Protein AF-A0A2W6NE05-F1 (afdb_monomer_lite)

Foldseek 3Di:
DVVVLLVVLVVQLVVLCVQLVVCLVVLPLVSVLSSQLSNVVSVCVVVVNNVCSVVSNVVSVVVSVVSVVVVVVD

Structure (mmCIF, N/CA/C/O backbone):
data_AF-A0A2W6NE05-F1
#
_entry.id   AF-A0A2W6NE05-F1
#
loop_
_atom_site.group_PDB
_atom_site.id
_atom_site.type_symbol
_atom_site.label_atom_id
_atom_site.label_alt_id
_atom_site.label_comp_id
_atom_site.label_asym_id
_atom_site.label_entity_id
_atom_site.label_seq_id
_atom_site.pdbx_PDB_ins_code
_atom_site.Cartn_x
_atom_site.Cartn_y
_atom_site.Cartn_z
_atom_site.occupancy
_atom_site.B_iso_or_equiv
_atom_site.auth_seq_id
_atom_site.auth_comp_id
_atom_site.auth_asym_id
_atom_site.auth_atom_id
_atom_site.pdbx_PDB_model_num
ATOM 1 N N . MET A 1 1 ? 13.300 5.156 -21.066 1.00 57.09 1 MET A N 1
ATOM 2 C CA . MET A 1 1 ? 12.754 6.025 -19.992 1.00 57.09 1 MET A CA 1
ATOM 3 C C . MET A 1 1 ? 12.133 5.196 -18.859 1.00 57.09 1 MET A C 1
ATOM 5 O O . MET A 1 1 ? 11.465 5.726 -17.981 1.00 57.09 1 MET A O 1
ATOM 9 N N . ASP A 1 2 ? 12.426 3.897 -18.823 1.00 66.50 2 ASP A N 1
ATOM 10 C CA . ASP A 1 2 ? 11.648 2.903 -18.082 1.00 66.50 2 ASP A CA 1
ATOM 11 C C . ASP A 1 2 ? 12.208 2.638 -16.685 1.00 66.50 2 ASP A C 1
ATOM 13 O O . ASP A 1 2 ? 11.461 2.391 -15.746 1.00 66.50 2 ASP A O 1
ATOM 17 N N . VAL A 1 3 ? 13.525 2.784 -16.512 1.00 70.75 3 VAL A N 1
ATOM 18 C CA . VAL A 1 3 ? 14.194 2.571 -15.219 1.00 70.75 3 VAL A CA 1
ATOM 19 C C . VAL A 1 3 ? 13.771 3.626 -14.196 1.00 70.75 3 VAL A C 1
ATOM 21 O O . VAL A 1 3 ? 13.467 3.291 -13.056 1.00 70.75 3 VAL A O 1
ATOM 24 N N . PHE A 1 4 ? 13.697 4.895 -14.610 1.00 76.19 4 PHE A N 1
ATOM 25 C CA . PHE A 1 4 ? 13.287 5.989 -13.727 1.00 76.19 4 PHE A CA 1
ATOM 26 C C . PHE A 1 4 ? 11.804 5.876 -13.349 1.00 76.19 4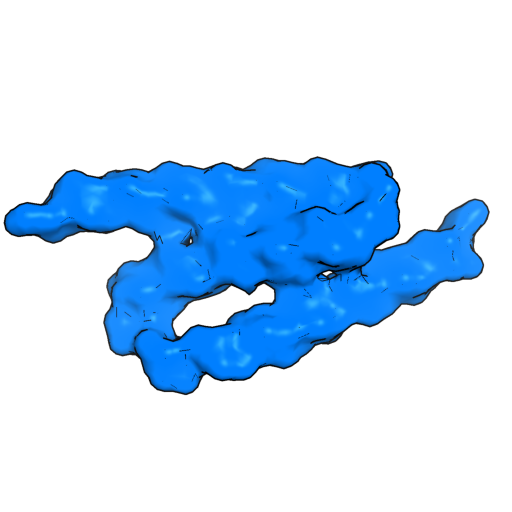 PHE A C 1
ATOM 28 O O . PHE A 1 4 ? 11.452 6.051 -12.186 1.00 76.19 4 PHE A O 1
ATOM 35 N N . ASN A 1 5 ? 10.945 5.506 -14.305 1.00 75.06 5 ASN A N 1
ATOM 36 C CA . ASN A 1 5 ? 9.516 5.314 -14.065 1.00 75.06 5 ASN A CA 1
ATOM 37 C C . ASN A 1 5 ? 9.249 4.114 -13.137 1.00 75.06 5 ASN A C 1
ATOM 39 O O . ASN A 1 5 ? 8.493 4.233 -12.176 1.00 75.06 5 ASN A O 1
ATOM 43 N N . ASN A 1 6 ? 9.939 2.987 -13.345 1.00 75.69 6 ASN A N 1
ATOM 44 C CA . ASN A 1 6 ? 9.832 1.824 -12.461 1.00 75.69 6 ASN A CA 1
ATOM 45 C C . ASN A 1 6 ? 10.370 2.103 -11.055 1.00 75.69 6 ASN A C 1
ATOM 47 O O . ASN A 1 6 ? 9.749 1.688 -10.078 1.00 75.69 6 ASN A O 1
ATOM 51 N N . ALA A 1 7 ? 11.488 2.825 -10.933 1.00 79.19 7 ALA A N 1
ATOM 52 C CA . ALA A 1 7 ? 12.020 3.232 -9.635 1.00 79.19 7 ALA A CA 1
ATOM 53 C C . ALA A 1 7 ? 11.035 4.147 -8.891 1.00 79.19 7 ALA A C 1
ATOM 55 O O . ALA A 1 7 ? 10.788 3.955 -7.702 1.00 79.19 7 ALA A O 1
ATOM 56 N N . PHE A 1 8 ? 10.416 5.094 -9.599 1.00 80.25 8 PHE A N 1
ATOM 57 C CA . PHE A 1 8 ? 9.415 5.992 -9.029 1.00 80.25 8 PHE A CA 1
ATOM 58 C C . PHE A 1 8 ? 8.161 5.236 -8.559 1.00 80.25 8 PHE A C 1
ATOM 60 O O . PHE A 1 8 ? 7.687 5.466 -7.447 1.00 80.25 8 PHE A O 1
ATOM 67 N N . LEU A 1 9 ? 7.670 4.275 -9.351 1.00 78.12 9 LEU A N 1
ATOM 68 C CA . LEU A 1 9 ? 6.546 3.402 -8.982 1.00 78.12 9 LEU A CA 1
ATOM 69 C C . LEU A 1 9 ? 6.866 2.521 -7.765 1.00 78.12 9 LEU A C 1
ATOM 71 O O . LEU A 1 9 ? 6.013 2.343 -6.895 1.00 78.12 9 LEU A O 1
ATOM 75 N N . LEU A 1 10 ? 8.099 2.020 -7.657 1.00 80.94 10 LEU A N 1
ATOM 76 C CA . LEU A 1 10 ? 8.565 1.260 -6.493 1.00 80.94 10 LEU A CA 1
ATOM 77 C C . LEU A 1 10 ? 8.576 2.106 -5.216 1.00 80.94 10 LEU A C 1
ATOM 79 O O . LEU A 1 10 ? 8.093 1.661 -4.174 1.00 80.94 10 LEU A O 1
ATOM 83 N N . VAL A 1 11 ? 9.080 3.340 -5.298 1.00 83.94 11 VAL A N 1
ATOM 84 C CA . VAL A 1 11 ? 9.092 4.281 -4.167 1.00 83.94 11 VAL A CA 1
ATOM 85 C C . VAL A 1 11 ? 7.667 4.652 -3.751 1.00 83.94 11 VAL A C 1
ATOM 87 O O . VAL A 1 11 ? 7.363 4.659 -2.559 1.00 83.94 11 VAL A O 1
ATOM 90 N N . LEU A 1 12 ? 6.770 4.885 -4.713 1.00 81.69 12 LEU A N 1
ATOM 91 C CA . LEU A 1 12 ? 5.340 5.108 -4.466 1.00 81.69 12 LEU A CA 1
ATOM 92 C C . LEU A 1 12 ? 4.679 3.916 -3.767 1.00 81.69 12 LEU A C 1
ATOM 94 O O . LEU A 1 12 ? 3.951 4.108 -2.794 1.00 81.69 12 LEU A O 1
ATOM 98 N N . SER A 1 13 ? 4.979 2.691 -4.204 1.00 81.19 13 SER A N 1
ATOM 99 C CA . SER A 1 13 ? 4.457 1.475 -3.574 1.00 81.19 13 SER A CA 1
ATOM 100 C C . SER A 1 13 ? 4.941 1.326 -2.128 1.00 81.19 13 SER A C 1
ATOM 102 O O . SER A 1 13 ? 4.161 0.952 -1.251 1.00 81.19 13 SER A O 1
ATOM 104 N N . LEU A 1 14 ? 6.213 1.636 -1.859 1.00 82.75 14 LEU A N 1
ATOM 105 C CA . LEU A 1 14 ? 6.788 1.630 -0.509 1.00 82.75 14 LEU A CA 1
ATOM 106 C C . LEU A 1 14 ? 6.161 2.710 0.380 1.00 82.75 14 LEU A C 1
ATOM 108 O O . LEU A 1 14 ? 5.795 2.433 1.524 1.00 82.75 14 LEU A O 1
ATOM 112 N N . ALA A 1 15 ? 5.978 3.920 -0.148 1.00 81.62 15 ALA A N 1
ATOM 113 C CA . ALA A 1 15 ? 5.294 4.998 0.556 1.00 81.62 15 ALA A CA 1
ATOM 114 C C . ALA A 1 15 ? 3.841 4.619 0.891 1.00 81.62 15 ALA A C 1
ATOM 116 O O . ALA A 1 15 ? 3.386 4.864 2.009 1.00 81.62 15 ALA A O 1
ATOM 117 N N . GLY A 1 16 ? 3.140 3.956 -0.036 1.00 77.62 16 GLY A N 1
ATOM 118 C CA . GLY A 1 16 ? 1.788 3.440 0.175 1.00 77.62 16 GLY A CA 1
ATOM 119 C C . GLY A 1 16 ? 1.706 2.393 1.282 1.00 77.62 16 GLY A C 1
ATOM 120 O O . GLY A 1 16 ? 0.819 2.471 2.131 1.00 77.62 16 GLY A O 1
ATOM 121 N N . LEU A 1 17 ? 2.676 1.474 1.340 1.00 78.44 17 LEU A N 1
ATOM 122 C CA . LEU A 1 17 ? 2.781 0.472 2.403 1.00 78.44 17 LEU A CA 1
ATOM 123 C C . LEU A 1 17 ? 2.951 1.131 3.784 1.00 78.44 17 LEU A C 1
ATOM 125 O O . LEU A 1 17 ? 2.217 0.815 4.721 1.00 78.44 17 LEU A O 1
ATOM 129 N N . ILE A 1 18 ? 3.883 2.084 3.904 1.00 80.44 18 ILE A N 1
ATOM 130 C CA . ILE A 1 18 ? 4.139 2.812 5.159 1.00 80.44 18 ILE A CA 1
ATOM 131 C C . ILE A 1 1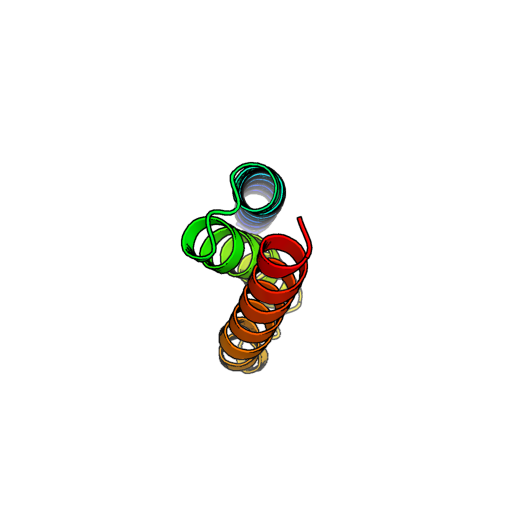8 ? 2.881 3.568 5.598 1.00 80.44 18 ILE A C 1
ATOM 133 O O . ILE A 1 18 ? 2.508 3.538 6.773 1.00 80.44 18 ILE A O 1
ATOM 137 N N . TRP A 1 19 ? 2.197 4.209 4.650 1.00 76.75 19 TRP A N 1
ATOM 138 C CA . TRP A 1 19 ? 0.972 4.958 4.910 1.00 76.75 19 TRP A CA 1
ATOM 139 C C . TRP A 1 19 ? -0.185 4.047 5.341 1.00 76.75 19 TRP A C 1
ATOM 141 O O . TRP A 1 19 ? -0.898 4.378 6.289 1.00 76.75 19 TRP A O 1
ATOM 151 N N . ALA A 1 20 ? -0.349 2.881 4.707 1.00 72.12 20 ALA A N 1
ATOM 152 C CA . ALA A 1 20 ? -1.371 1.900 5.066 1.00 72.12 20 ALA A CA 1
ATOM 153 C C . ALA A 1 20 ? -1.159 1.356 6.488 1.00 72.12 20 ALA A C 1
ATOM 155 O O . ALA A 1 20 ? -2.100 1.323 7.284 1.00 72.12 20 ALA A O 1
ATOM 156 N N . ILE A 1 21 ? 0.085 1.002 6.836 1.00 74.69 21 ILE A N 1
ATOM 157 C CA . ILE A 1 21 ? 0.449 0.517 8.176 1.00 74.69 21 ILE A CA 1
ATOM 158 C C . ILE A 1 21 ? 0.217 1.611 9.223 1.00 74.69 21 ILE A C 1
ATOM 160 O O . ILE A 1 21 ? -0.387 1.353 10.266 1.00 74.69 21 ILE A O 1
ATOM 164 N N . LYS A 1 22 ? 0.653 2.847 8.946 1.00 75.31 22 LYS A N 1
ATOM 165 C CA . LYS A 1 22 ? 0.444 3.982 9.854 1.00 75.31 22 LYS A CA 1
ATOM 166 C C . LYS A 1 22 ? -1.045 4.271 10.057 1.00 75.31 22 LYS A C 1
ATOM 168 O O . LYS A 1 22 ? -1.482 4.423 11.194 1.00 75.31 22 LYS A O 1
ATOM 173 N N . GLY A 1 23 ? -1.832 4.252 8.981 1.00 68.81 23 GLY A N 1
ATOM 174 C CA . GLY A 1 23 ? -3.280 4.436 9.039 1.00 68.81 23 GLY A CA 1
ATOM 175 C C . GLY A 1 23 ? -3.995 3.360 9.854 1.00 68.81 23 GLY A C 1
ATOM 176 O O . GLY A 1 23 ? -4.955 3.663 10.563 1.00 68.81 23 GLY A O 1
ATOM 177 N N . MET A 1 24 ? -3.515 2.114 9.791 1.00 66.31 24 MET A N 1
ATOM 178 C CA . MET A 1 24 ? -4.064 1.004 10.570 1.00 66.31 24 MET A CA 1
ATOM 179 C C . MET A 1 24 ? -3.763 1.199 12.058 1.00 66.31 24 MET A C 1
ATOM 181 O O . MET A 1 24 ? -4.651 1.049 12.894 1.00 66.31 24 MET A O 1
ATOM 185 N N . LYS A 1 25 ? -2.539 1.637 12.377 1.00 69.88 25 LYS A N 1
ATOM 186 C CA . LYS A 1 25 ? -2.095 1.924 13.746 1.00 69.88 25 LYS A CA 1
ATOM 187 C C . LYS A 1 25 ? -2.851 3.094 14.384 1.00 69.88 25 LYS A C 1
ATOM 189 O O . LYS A 1 25 ? -3.188 3.033 15.560 1.00 69.88 25 LYS A O 1
ATOM 194 N N . GLU A 1 26 ? -3.160 4.132 13.608 1.00 71.31 26 GLU A N 1
ATOM 195 C CA . GLU A 1 26 ? -3.937 5.294 14.068 1.00 71.31 26 GLU A CA 1
ATOM 196 C C . GLU A 1 26 ? -5.463 5.067 14.000 1.00 71.31 26 GLU A C 1
ATOM 198 O O . GLU A 1 26 ? -6.232 5.979 14.296 1.00 71.31 26 GLU A O 1
ATOM 203 N N . LYS A 1 27 ? -5.932 3.864 13.613 1.00 64.88 27 LYS A N 1
ATOM 204 C CA . LYS A 1 27 ? -7.355 3.532 13.361 1.00 64.88 27 LYS A CA 1
ATOM 205 C C . LYS A 1 27 ? -8.049 4.495 12.373 1.00 64.88 27 LYS A C 1
ATOM 207 O O . LYS A 1 27 ? -9.281 4.531 12.267 1.00 64.88 27 LYS A O 1
ATOM 212 N N . LEU A 1 28 ? -7.279 5.258 11.595 1.00 68.94 28 LEU A N 1
ATOM 213 C CA . LEU A 1 28 ? -7.782 6.225 10.627 1.00 68.94 28 LEU A CA 1
ATOM 214 C C . LEU A 1 28 ? -8.146 5.501 9.331 1.00 68.94 28 LEU A C 1
ATOM 216 O O . LEU A 1 28 ? -7.320 5.297 8.442 1.00 68.94 28 LEU A O 1
ATOM 220 N N . ARG A 1 29 ? -9.429 5.145 9.204 1.00 66.38 29 ARG A N 1
ATOM 221 C CA . ARG A 1 29 ? -9.985 4.453 8.025 1.00 66.38 29 ARG A CA 1
ATOM 222 C C . ARG A 1 29 ? -9.593 5.095 6.696 1.00 66.38 29 ARG A C 1
ATOM 224 O O . ARG A 1 29 ? -9.183 4.388 5.787 1.00 66.38 29 ARG A O 1
ATOM 231 N N . LEU A 1 30 ? -9.695 6.418 6.589 1.00 70.50 30 LEU A N 1
ATOM 232 C CA . LEU A 1 30 ? -9.321 7.148 5.371 1.00 70.50 30 LEU A CA 1
ATOM 233 C C . LEU A 1 30 ? -7.844 6.956 5.021 1.00 70.50 30 LEU A C 1
ATOM 235 O O . LEU A 1 30 ? -7.492 6.793 3.859 1.00 70.50 30 LEU A O 1
ATOM 239 N N . MET A 1 31 ? -6.987 6.918 6.033 1.00 72.56 31 MET A N 1
ATOM 240 C CA . MET A 1 31 ? -5.547 6.794 5.873 1.00 72.56 31 MET A CA 1
ATOM 241 C C . MET A 1 31 ? -5.161 5.384 5.398 1.00 72.56 31 MET A C 1
ATOM 243 O O . MET A 1 31 ? -4.319 5.246 4.515 1.00 72.56 31 MET A O 1
ATOM 247 N N . VAL A 1 32 ? -5.855 4.347 5.883 1.00 72.44 32 VAL A N 1
ATOM 248 C CA . VAL A 1 32 ? -5.741 2.974 5.354 1.00 72.44 32 VAL A CA 1
ATOM 249 C C . VAL A 1 32 ? -6.272 2.877 3.927 1.00 72.44 32 VAL A C 1
ATOM 251 O O . VAL A 1 32 ? -5.614 2.280 3.083 1.00 72.44 32 VAL A O 1
ATOM 254 N N . PHE A 1 33 ? -7.424 3.489 3.633 1.00 74.56 33 PHE A N 1
ATOM 255 C CA . PHE A 1 33 ? -8.014 3.490 2.289 1.00 74.56 33 PHE A CA 1
ATOM 256 C C . PHE A 1 33 ? -7.036 4.053 1.256 1.00 74.56 33 PHE A C 1
ATOM 258 O O . PHE A 1 33 ? -6.737 3.405 0.255 1.00 74.56 33 PHE A O 1
ATOM 265 N N . PHE A 1 34 ? -6.487 5.236 1.542 1.00 76.06 34 PHE A N 1
ATOM 266 C CA . PHE A 1 34 ? -5.507 5.870 0.673 1.00 76.06 34 PHE A CA 1
ATOM 267 C C . PHE A 1 34 ? -4.208 5.072 0.598 1.00 76.06 34 PHE A C 1
ATOM 269 O O . PHE A 1 34 ? -3.705 4.888 -0.503 1.00 76.06 34 PHE A O 1
ATOM 276 N N . GLY A 1 35 ? -3.699 4.536 1.712 1.00 79.31 35 GLY A N 1
ATOM 277 C CA . GLY A 1 35 ? -2.481 3.719 1.707 1.00 79.31 35 GLY A CA 1
ATOM 278 C C . GLY A 1 35 ? -2.602 2.455 0.848 1.00 79.31 35 GLY A C 1
ATOM 279 O O . GLY A 1 35 ? -1.708 2.158 0.060 1.00 79.31 35 GLY A O 1
ATOM 280 N N . VAL A 1 36 ? -3.735 1.748 0.930 1.00 77.81 36 VAL A N 1
ATOM 281 C CA . VAL A 1 36 ? -4.003 0.547 0.120 1.00 77.81 36 VAL A CA 1
ATOM 282 C C . VAL A 1 36 ? -4.078 0.894 -1.368 1.00 77.81 36 VAL A C 1
ATOM 284 O O . VAL A 1 36 ? -3.482 0.190 -2.182 1.00 77.81 36 VAL A O 1
ATOM 287 N N . ILE A 1 37 ? -4.735 2.002 -1.733 1.00 81.44 37 ILE A N 1
ATOM 288 C CA . ILE A 1 37 ? -4.765 2.486 -3.123 1.00 81.44 37 ILE A CA 1
ATOM 289 C C . ILE A 1 37 ? -3.356 2.837 -3.600 1.00 81.44 37 ILE A C 1
ATOM 291 O O . ILE A 1 37 ? -2.953 2.409 -4.678 1.00 81.44 37 ILE A O 1
ATOM 295 N N . LEU A 1 38 ? -2.596 3.579 -2.792 1.00 79.56 38 LEU A N 1
ATOM 296 C CA . LEU A 1 38 ? -1.248 4.030 -3.136 1.00 79.56 38 LEU A CA 1
ATOM 297 C C . LEU A 1 38 ? -0.251 2.872 -3.271 1.00 79.56 38 LEU A C 1
ATOM 299 O O . LEU A 1 38 ? 0.763 3.022 -3.940 1.00 79.56 38 LEU A O 1
ATOM 303 N N . MET A 1 39 ? -0.529 1.728 -2.644 1.00 80.69 39 MET A N 1
ATOM 304 C CA . MET A 1 39 ? 0.269 0.513 -2.772 1.00 80.69 39 MET A CA 1
ATOM 305 C C . MET A 1 39 ? -0.150 -0.323 -3.992 1.00 80.69 39 MET A C 1
ATOM 307 O O . MET A 1 39 ? 0.694 -0.724 -4.786 1.00 80.69 39 MET A O 1
ATOM 311 N N . LEU A 1 40 ? -1.451 -0.573 -4.177 1.00 78.00 40 LEU A N 1
ATOM 312 C CA . LEU A 1 40 ? -1.963 -1.425 -5.259 1.00 78.00 40 LEU A CA 1
ATOM 313 C C . LEU A 1 40 ? -1.910 -0.755 -6.636 1.00 78.00 40 LEU A C 1
ATOM 315 O O . LEU A 1 40 ? -1.650 -1.433 -7.627 1.00 78.00 40 LEU A O 1
ATOM 319 N N . ALA A 1 41 ? -2.143 0.557 -6.718 1.00 78.56 41 ALA A N 1
ATOM 320 C CA . ALA A 1 41 ? -2.143 1.290 -7.982 1.00 78.56 41 ALA A CA 1
ATOM 321 C C . ALA A 1 41 ? -0.799 1.210 -8.734 1.00 78.56 41 ALA A C 1
ATOM 323 O O . ALA A 1 41 ? -0.812 0.800 -9.895 1.00 78.56 41 ALA A O 1
ATOM 324 N N . PRO A 1 42 ? 0.364 1.524 -8.126 1.00 78.00 42 PRO A N 1
ATOM 325 C CA . PRO A 1 42 ? 1.645 1.394 -8.816 1.00 78.00 42 PRO A CA 1
ATOM 326 C C . PRO A 1 42 ? 1.992 -0.060 -9.162 1.00 78.00 42 PRO A C 1
ATOM 328 O O . PRO A 1 42 ? 2.574 -0.294 -10.216 1.00 78.00 42 PRO A O 1
ATOM 331 N N . VAL A 1 43 ? 1.588 -1.044 -8.347 1.00 79.81 43 VAL A N 1
ATOM 332 C CA . VAL A 1 43 ? 1.779 -2.477 -8.653 1.00 79.81 43 VAL A CA 1
ATOM 333 C C . VAL A 1 43 ? 0.975 -2.897 -9.887 1.00 79.81 43 VAL A C 1
ATOM 335 O O . VAL A 1 43 ? 1.503 -3.581 -10.762 1.00 79.81 43 VAL A O 1
ATOM 338 N N . LEU A 1 44 ? -0.277 -2.447 -10.006 1.00 80.25 44 LEU A N 1
ATOM 339 C CA . LEU A 1 44 ? -1.101 -2.704 -11.191 1.00 80.25 44 LEU A CA 1
ATOM 340 C C . LEU A 1 44 ? -0.545 -2.025 -12.444 1.00 80.25 44 LEU A C 1
ATOM 342 O O . LEU A 1 44 ? -0.562 -2.623 -13.518 1.00 80.25 44 LEU A O 1
ATOM 346 N N . ILE A 1 45 ? -0.042 -0.795 -12.304 1.00 79.06 45 ILE A N 1
ATOM 347 C CA . ILE A 1 45 ? 0.607 -0.065 -13.399 1.00 79.06 45 ILE A CA 1
ATOM 348 C C . ILE A 1 45 ? 1.871 -0.808 -13.856 1.00 79.06 45 ILE A C 1
ATOM 350 O O . ILE A 1 45 ? 2.061 -0.973 -15.058 1.00 79.06 45 ILE A O 1
ATOM 354 N N . LEU A 1 46 ? 2.685 -1.325 -12.927 1.00 77.44 46 LEU A N 1
ATOM 355 C CA . LEU A 1 46 ? 3.863 -2.148 -13.241 1.00 77.44 46 LEU A CA 1
ATOM 356 C C . LEU A 1 46 ? 3.500 -3.454 -13.962 1.00 77.44 46 LEU A C 1
ATOM 358 O O . LEU A 1 46 ? 4.217 -3.870 -14.867 1.00 77.44 46 LEU A O 1
ATOM 362 N N . MET A 1 47 ? 2.382 -4.087 -13.597 1.00 78.69 47 MET A N 1
ATOM 363 C CA . MET A 1 47 ? 1.855 -5.267 -14.295 1.00 78.69 47 MET A CA 1
ATOM 364 C C . MET A 1 47 ? 1.197 -4.942 -15.647 1.00 78.69 47 MET A C 1
ATOM 366 O O . MET A 1 47 ? 0.777 -5.859 -16.349 1.00 78.69 47 MET A O 1
ATOM 370 N N . GLY A 1 48 ? 1.056 -3.661 -16.013 1.00 77.50 48 GLY A N 1
ATOM 371 C CA . GLY A 1 48 ? 0.315 -3.232 -17.203 1.00 77.50 48 GLY A CA 1
ATOM 372 C C . GLY A 1 48 ? -1.198 -3.471 -17.106 1.00 77.50 48 GLY A C 1
ATOM 373 O O . GLY A 1 48 ? -1.921 -3.296 -18.086 1.00 77.50 48 GLY A O 1
ATOM 374 N N . TRP A 1 49 ? -1.707 -3.847 -15.929 1.00 78.50 49 TRP A N 1
ATOM 375 C CA . TRP A 1 49 ? -3.101 -4.232 -15.723 1.00 78.50 49 TRP A CA 1
ATOM 376 C C . TRP A 1 49 ? -3.950 -3.046 -15.250 1.00 78.50 49 TRP A C 1
ATOM 378 O O . TRP A 1 49 ? -4.560 -3.046 -14.181 1.00 78.50 49 TRP A O 1
ATOM 388 N N . VAL A 1 50 ? -4.012 -2.015 -16.092 1.00 75.06 50 VAL A N 1
ATOM 389 C CA . VAL A 1 50 ? -4.728 -0.752 -15.825 1.00 75.06 50 VAL A CA 1
ATOM 390 C C . VAL A 1 50 ? -6.236 -0.982 -15.640 1.00 75.06 50 VAL A C 1
ATOM 392 O O . VAL A 1 50 ? -6.888 -0.313 -14.841 1.00 75.06 50 VAL A O 1
ATOM 395 N N . SER A 1 51 ? -6.790 -1.996 -16.310 1.00 75.81 51 SER A N 1
ATOM 396 C CA . SER A 1 51 ? -8.200 -2.400 -16.220 1.00 75.81 51 SER A CA 1
ATOM 397 C C . SER A 1 51 ? -8.624 -2.857 -14.818 1.00 75.81 51 SER A C 1
ATOM 399 O O . SER A 1 51 ? -9.813 -2.857 -14.517 1.00 75.81 51 SER A O 1
ATOM 401 N N . GLY A 1 52 ? -7.671 -3.248 -13.962 1.00 73.75 52 GLY A N 1
ATOM 402 C CA . GLY A 1 52 ? -7.925 -3.644 -12.577 1.00 73.75 52 GLY A CA 1
ATOM 403 C C . GLY A 1 52 ? -7.973 -2.473 -11.589 1.00 73.75 52 GLY A C 1
ATOM 404 O O . GLY A 1 52 ? -8.389 -2.665 -10.449 1.00 73.75 52 GLY A O 1
ATOM 405 N N . LEU A 1 53 ? -7.591 -1.253 -11.993 1.00 75.19 53 LEU A N 1
ATOM 406 C CA . LEU A 1 53 ? -7.595 -0.074 -11.112 1.00 75.19 53 LEU A CA 1
ATOM 407 C C . LEU A 1 53 ? -8.960 0.208 -10.453 1.00 75.19 53 LEU A C 1
ATOM 409 O O . LEU A 1 53 ? -8.972 0.524 -9.263 1.00 75.19 53 LEU A O 1
ATOM 413 N N . PRO A 1 54 ? -10.113 0.041 -11.133 1.00 78.62 54 PRO A N 1
ATOM 414 C CA . PRO A 1 54 ? -11.425 0.205 -10.503 1.00 78.62 54 PRO A CA 1
ATOM 415 C C . PRO A 1 54 ? -11.719 -0.831 -9.406 1.00 78.62 54 PRO A C 1
ATOM 417 O O . PRO A 1 54 ? -12.572 -0.600 -8.553 1.00 78.62 54 PRO A O 1
ATOM 420 N N . LEU A 1 55 ? -11.029 -1.977 -9.397 1.00 79.12 55 LEU A N 1
ATOM 421 C CA . LEU A 1 55 ? -11.153 -2.969 -8.325 1.00 79.12 55 LEU A CA 1
ATOM 422 C C . LEU A 1 55 ? -10.347 -2.560 -7.089 1.00 79.12 55 LEU A C 1
ATOM 424 O O . LEU A 1 55 ? -10.721 -2.923 -5.975 1.00 79.12 55 LEU A O 1
ATOM 428 N N . VAL A 1 56 ? -9.290 -1.757 -7.254 1.00 79.94 56 VAL A N 1
ATOM 429 C CA . VAL A 1 56 ? -8.453 -1.276 -6.143 1.00 79.94 56 VAL A CA 1
ATOM 430 C C . VAL A 1 56 ? -9.280 -0.478 -5.139 1.00 79.94 56 VAL A C 1
ATOM 432 O O . VAL A 1 56 ? -9.112 -0.657 -3.937 1.00 79.94 56 VAL A O 1
ATOM 435 N N . SER A 1 57 ? -10.229 0.339 -5.598 1.00 77.06 57 SER A N 1
ATOM 436 C CA . SER A 1 57 ? -11.155 1.062 -4.718 1.00 77.06 57 SER A CA 1
ATOM 437 C C . SER A 1 57 ? -12.107 0.125 -3.968 1.00 77.06 57 SER A C 1
ATOM 439 O O . SER A 1 57 ? -12.375 0.364 -2.792 1.00 77.06 57 SER A O 1
ATOM 441 N N . SER A 1 58 ? -12.559 -0.974 -4.583 1.00 81.75 58 SER A N 1
ATOM 442 C CA . SER A 1 58 ? -13.361 -2.000 -3.892 1.00 81.75 58 SER A CA 1
ATOM 443 C C . SER A 1 58 ? -12.552 -2.737 -2.819 1.00 81.75 58 SER A C 1
ATOM 445 O O . SER A 1 58 ? -13.0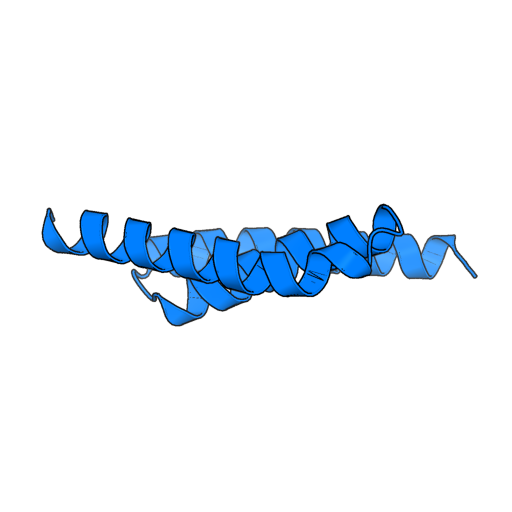35 -2.930 -1.702 1.00 81.75 58 SER A O 1
ATOM 447 N N . VAL A 1 59 ? -11.300 -3.096 -3.119 1.00 79.44 59 VAL A N 1
ATOM 448 C CA . VAL A 1 59 ? -10.381 -3.739 -2.163 1.00 79.44 59 VAL A CA 1
ATOM 449 C C . VAL A 1 59 ? -10.024 -2.784 -1.024 1.00 79.44 59 VAL A C 1
ATOM 451 O O . VAL A 1 59 ? -10.072 -3.171 0.144 1.00 79.44 59 VAL A O 1
ATOM 454 N N . ALA A 1 60 ? -9.745 -1.517 -1.333 1.00 79.56 60 ALA A N 1
ATOM 455 C CA . ALA A 1 60 ? -9.514 -0.482 -0.332 1.00 79.56 60 ALA A CA 1
ATOM 456 C C . ALA A 1 60 ? -10.747 -0.299 0.565 1.00 79.56 60 ALA A C 1
ATOM 458 O O . ALA A 1 60 ? -10.620 -0.189 1.785 1.00 79.56 60 ALA A O 1
ATOM 459 N N . PHE A 1 61 ? -11.954 -0.348 -0.005 1.00 76.81 61 PHE A N 1
ATOM 460 C CA . PHE A 1 61 ? -13.192 -0.249 0.764 1.00 76.81 61 PHE A CA 1
ATOM 461 C C . PHE A 1 61 ? -13.356 -1.443 1.709 1.00 76.81 61 PHE A C 1
ATOM 463 O O . PHE A 1 61 ? -13.590 -1.250 2.904 1.00 76.81 61 PHE A O 1
ATOM 470 N N . ALA A 1 62 ? -13.125 -2.665 1.225 1.00 80.19 62 ALA A N 1
ATOM 471 C CA . ALA A 1 62 ? -13.128 -3.869 2.054 1.00 80.19 62 ALA A CA 1
ATOM 472 C C . ALA A 1 62 ? -12.092 -3.797 3.196 1.00 80.19 62 ALA A C 1
ATOM 474 O O . ALA A 1 62 ? -12.418 -4.119 4.342 1.00 80.19 62 ALA A O 1
ATOM 475 N N . ALA A 1 63 ? -10.885 -3.291 2.924 1.00 73.62 63 ALA A N 1
ATOM 476 C CA . ALA A 1 63 ? -9.843 -3.099 3.934 1.00 73.62 63 ALA A CA 1
ATOM 477 C C . ALA A 1 63 ? -10.283 -2.121 5.041 1.00 7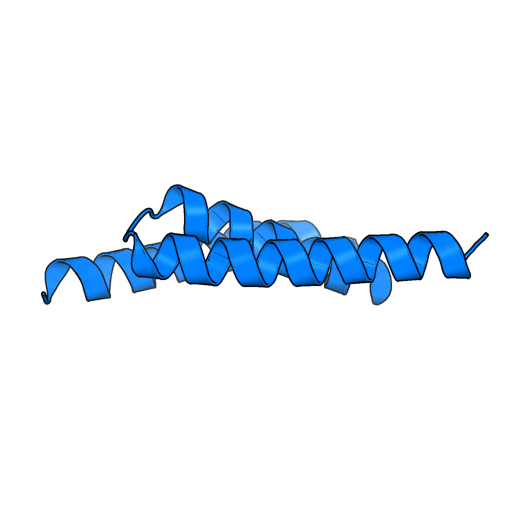3.62 63 ALA A C 1
ATOM 479 O O . ALA A 1 63 ? -10.091 -2.387 6.228 1.00 73.62 63 ALA A O 1
ATOM 480 N N . THR A 1 64 ? -10.963 -1.023 4.692 1.00 71.88 64 THR A N 1
ATOM 481 C CA . THR A 1 64 ? -11.495 -0.089 5.704 1.00 71.88 64 THR A CA 1
ATOM 482 C C . THR A 1 64 ? -12.615 -0.672 6.557 1.00 71.88 64 THR A C 1
ATOM 484 O O . THR A 1 64 ? -12.754 -0.298 7.727 1.00 71.88 64 THR A O 1
ATOM 487 N N . LEU A 1 65 ? -13.420 -1.584 6.003 1.00 73.50 65 LEU A N 1
ATOM 488 C CA . LEU A 1 65 ? -14.443 -2.304 6.759 1.00 73.50 65 LEU A CA 1
ATOM 489 C C . LEU A 1 65 ? -13.812 -3.267 7.766 1.00 73.50 65 LEU A C 1
ATOM 491 O O . LEU A 1 65 ? -14.296 -3.343 8.897 1.00 73.50 65 LEU A O 1
ATOM 495 N N . PHE A 1 66 ? -12.714 -3.934 7.399 1.00 67.38 66 PHE A N 1
ATOM 496 C CA . PHE A 1 66 ? -11.936 -4.765 8.321 1.00 67.38 66 PHE A CA 1
ATOM 497 C C . PHE A 1 66 ? -11.405 -3.948 9.506 1.00 67.38 66 PHE A C 1
ATOM 499 O O . PHE A 1 66 ? -11.688 -4.288 10.654 1.00 67.38 66 PHE A O 1
ATOM 506 N N . VAL A 1 67 ? -10.780 -2.796 9.238 1.00 65.19 67 VAL A N 1
ATOM 507 C CA . VAL A 1 67 ? -10.295 -1.874 10.285 1.00 65.19 67 VAL A CA 1
ATOM 508 C C . VAL A 1 67 ? -11.434 -1.373 11.182 1.00 65.19 67 VAL A C 1
ATOM 510 O O . VAL A 1 67 ? -11.269 -1.246 12.395 1.00 65.19 67 VAL A O 1
ATOM 513 N N . ARG A 1 68 ? -12.632 -1.125 10.629 1.00 61.66 68 ARG A N 1
ATOM 514 C CA . ARG A 1 68 ? -13.816 -0.755 11.429 1.00 61.66 68 ARG A CA 1
ATOM 515 C C . ARG A 1 68 ? -14.228 -1.868 12.393 1.00 61.66 68 ARG A C 1
ATOM 517 O O . ARG A 1 68 ? -14.657 -1.571 13.505 1.00 61.66 68 ARG A O 1
ATOM 524 N N . LYS A 1 69 ? -14.157 -3.123 11.947 1.00 58.75 69 LYS A N 1
ATOM 525 C CA . LYS A 1 69 ? -14.545 -4.300 12.734 1.00 58.75 69 LYS A CA 1
ATOM 526 C C . LYS A 1 69 ? -13.560 -4.532 13.879 1.00 58.75 69 LYS A C 1
ATOM 528 O O . LYS A 1 69 ? -13.987 -4.776 15.000 1.00 58.75 69 LYS A O 1
ATOM 533 N N . GLU A 1 70 ? -12.272 -4.352 13.610 1.00 53.84 70 GLU A N 1
ATOM 534 C CA . GLU A 1 70 ? -11.200 -4.439 14.605 1.00 53.84 70 GLU A CA 1
ATOM 535 C C . GLU A 1 70 ? -11.275 -3.294 15.629 1.00 53.84 70 GLU A C 1
ATOM 537 O O . GLU A 1 70 ? -11.194 -3.521 16.830 1.00 53.84 70 GLU A O 1
ATOM 542 N N . SER A 1 71 ? -11.573 -2.068 15.182 1.00 51.81 71 SER A N 1
ATOM 543 C CA . SER A 1 71 ? -11.762 -0.918 16.077 1.00 51.81 71 SER A CA 1
ATOM 544 C C . SER A 1 71 ? -13.008 -1.001 16.963 1.00 51.81 71 SER A C 1
ATOM 546 O O . SER A 1 71 ? -13.069 -0.258 17.936 1.00 51.81 71 SER A O 1
ATOM 548 N N . LYS A 1 72 ? -14.018 -1.810 16.615 1.00 46.97 72 LYS A N 1
ATOM 549 C CA . LYS A 1 72 ? -15.244 -1.966 17.418 1.00 46.97 72 LYS A CA 1
ATOM 550 C C . LYS A 1 72 ? -15.107 -3.055 18.494 1.00 46.97 72 LYS A C 1
ATOM 552 O O . LYS A 1 72 ? -15.942 -3.112 19.387 1.00 46.97 72 LYS A O 1
ATOM 557 N N . ASN A 1 73 ? -14.076 -3.896 18.395 1.00 47.47 73 ASN A N 1
ATOM 558 C CA . ASN A 1 73 ? -13.784 -4.994 19.323 1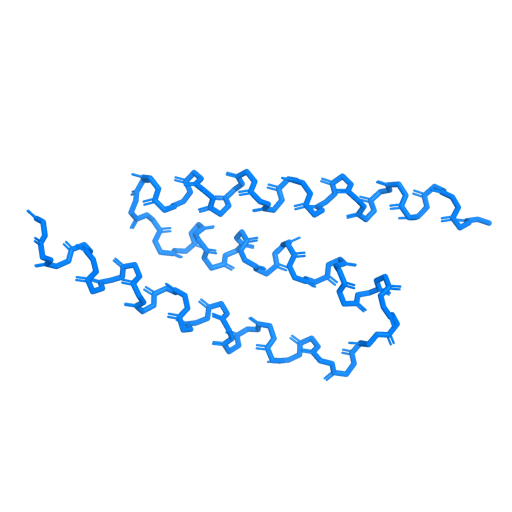.00 47.47 73 ASN A CA 1
ATOM 559 C C . ASN A 1 73 ? -12.633 -4.680 20.302 1.00 47.47 73 ASN A C 1
ATOM 561 O O . ASN A 1 73 ? -12.204 -5.577 21.023 1.00 47.47 73 ASN A O 1
ATOM 565 N N . ALA A 1 74 ? -12.129 -3.444 20.313 1.00 47.12 74 ALA A N 1
ATOM 566 C CA . ALA A 1 74 ? -11.101 -2.947 21.228 1.00 47.12 74 ALA A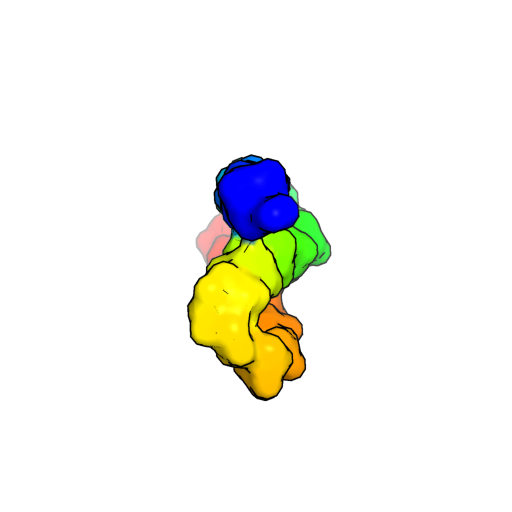 CA 1
ATOM 567 C C . ALA A 1 74 ? -11.654 -1.758 22.008 1.00 47.12 74 ALA A C 1
ATOM 569 O O . ALA A 1 74 ? -11.419 -1.703 23.230 1.00 47.12 74 ALA A O 1
#

pLDDT: mean 73.58, std 8.57, range [46.97, 83.94]

Organism: NCBI:txid1325358

Secondary structure (DSSP, 8-state):
-HHHHHHHHHHHHHHHHHHHHHHHHTT-HHHHHHHHHHHHHHHHHHTT-GGGHHHHHHHHHHHHHHHHHHHH--

Radius of gyration: 13.42 Å; chains: 1; bounding box: 29×12×41 Å

Sequence (74 aa):
MDVFNNAFLLVLSLAGLIWAIKGMKEKLRLMVFFGVILMLAPVLILMGWVSGLPLVSSVAFAATLFVRKESKNA